Protein AF-R0K8J3-F1 (afdb_monomer)

Foldseek 3Di:
DCLPDAPPPWDDDPSDTHDDDPDDDPPVVVQVVQVVVVHGDDDDPDPVSD

Solvent-accessible surface area (backbone atoms only — not comparable to full-atom values): 3520 Å² total; per-residue (Å²): 141,78,77,84,77,51,60,92,93,40,47,75,54,100,93,44,68,46,76,82,76,91,70,91,64,57,73,68,64,43,35,54,56,23,47,77,70,78,45,66,58,91,75,78,86,51,84,91,71,111

Secondary structure (DSSP, 8-state):
-----PPTTPEEETTEEE---SS---HHHHHHHHHHTT--S----SGGG-

Sequence (50 aa):
DSYPHCPEQWIAYRGSCYSFSKEKKDWHSSQESCWAQGAHLLVISDTSEM

pLDDT: mean 89.95, std 10.93, range [42.19, 98.06]

Organism: Anas platyrhynchos (NCBI:txid8839)

InterPro domains:
  IPR016186 C-type lectin-like/link domain superfamily [G3DSA:3.10.100.10] (4-50)
  IPR016187 C-type lectin fold [SSF56436] (3-50)
  IPR050828 C-type lectin and matrix domain-containing protein [PTHR45710] (4-50)

Radius of gyration: 11.96 Å; Cα contacts (8 Å, |Δi|>4): 27; chains: 1; bounding box: 38×16×25 Å

Nearest PDB structures (foldseek):
  6e7d-assembly1_Q  TM=9.592E-01  e=4.504E-02  Mus musculus
  6e7d-assembly1_U  TM=9.610E-01  e=5.187E-02  Mus musculus
  6e7d-assembly1_X  TM=9.577E-01  e=5.566E-02  Mus musculus
  6e7d-assembly2_T  TM=9.612E-01  e=6.878E-02  Mus musculus

Mean predicted aligned error: 4.49 Å

Structure (mmCIF, N/CA/C/O backbone):
data_AF-R0K8J3-F1
#
_entry.id   AF-R0K8J3-F1
#
loop_
_atom_site.group_PDB
_atom_site.id
_atom_site.type_symbol
_atom_site.label_atom_id
_atom_site.label_alt_id
_atom_site.label_comp_id
_atom_site.label_asym_id
_atom_site.label_entity_id
_atom_site.label_seq_id
_atom_site.pdbx_PDB_ins_code
_atom_site.Cartn_x
_atom_site.Cartn_y
_atom_site.Cartn_z
_atom_site.occupancy
_atom_site.B_iso_or_equiv
_atom_site.auth_seq_id
_atom_site.auth_comp_id
_atom_site.auth_asym_id
_atom_site.auth_atom_id
_atom_site.pdbx_PDB_model_num
ATOM 1 N N . ASP A 1 1 ? -26.606 -7.047 -3.949 1.00 42.19 1 ASP A N 1
ATOM 2 C CA . ASP A 1 1 ? -25.574 -6.016 -3.737 1.00 42.19 1 ASP A CA 1
ATOM 3 C C . ASP A 1 1 ? -24.552 -6.459 -2.715 1.00 42.19 1 ASP A C 1
ATOM 5 O O . ASP A 1 1 ? -24.862 -6.526 -1.535 1.00 42.19 1 ASP A O 1
ATOM 9 N N . SER A 1 2 ? -23.340 -6.778 -3.149 1.00 60.50 2 SER A N 1
ATOM 10 C CA . SER A 1 2 ? -22.208 -6.942 -2.236 1.00 60.50 2 SER A CA 1
ATOM 11 C C . SER A 1 2 ? -20.964 -6.417 -2.935 1.00 60.50 2 SER A C 1
ATOM 13 O O . SER A 1 2 ? -20.130 -7.186 -3.409 1.00 60.50 2 SER A O 1
ATOM 15 N N . TYR A 1 3 ? -20.865 -5.091 -3.052 1.00 59.94 3 TYR A N 1
ATOM 16 C CA . TYR A 1 3 ? -19.555 -4.480 -3.252 1.00 59.94 3 TYR A CA 1
ATOM 17 C C . TYR A 1 3 ? -18.672 -4.975 -2.102 1.00 59.94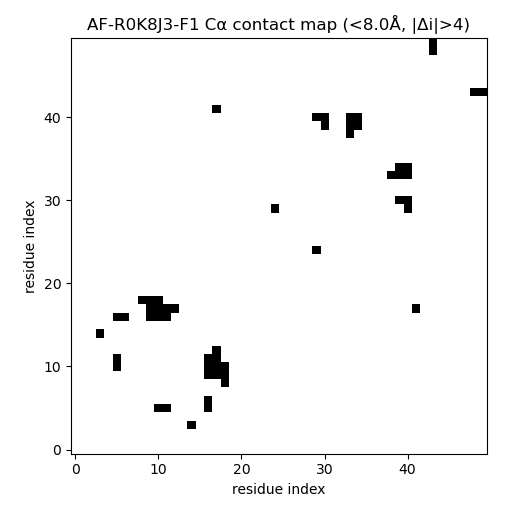 3 TYR A C 1
ATOM 19 O O . TYR A 1 3 ? -19.120 -4.882 -0.952 1.00 59.94 3 TYR A O 1
ATOM 27 N N . PRO A 1 4 ? -17.490 -5.556 -2.361 1.00 62.38 4 PRO A N 1
ATOM 28 C CA . PRO A 1 4 ? -16.590 -5.938 -1.286 1.00 62.38 4 PRO A CA 1
ATOM 29 C C . PRO A 1 4 ? -16.310 -4.681 -0.461 1.00 62.38 4 PRO A C 1
ATOM 31 O O . PRO A 1 4 ? -15.728 -3.715 -0.951 1.00 62.38 4 PRO A O 1
ATOM 34 N N . HIS A 1 5 ? -16.831 -4.656 0.764 1.00 81.38 5 HIS A N 1
ATOM 35 C CA . HIS A 1 5 ? -16.556 -3.572 1.689 1.00 81.38 5 HIS A CA 1
ATOM 36 C C . HIS A 1 5 ? -15.127 -3.789 2.162 1.00 81.38 5 HIS A C 1
A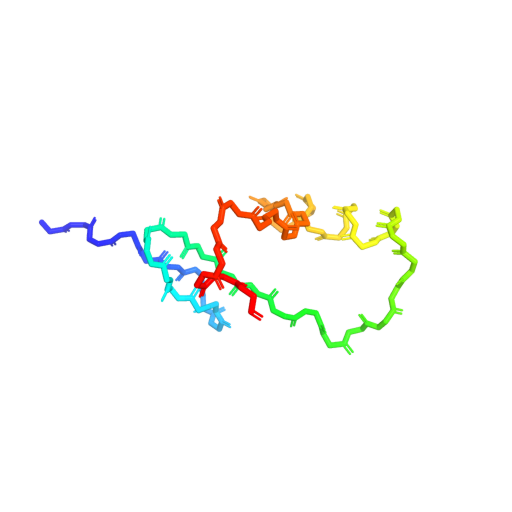TOM 38 O O . HIS A 1 5 ? -14.839 -4.778 2.837 1.00 81.38 5 HIS A O 1
ATOM 44 N N . CYS A 1 6 ? -14.223 -2.899 1.759 1.00 91.31 6 CYS A N 1
ATOM 45 C CA . CYS A 1 6 ? -12.903 -2.879 2.360 1.00 91.31 6 CYS A CA 1
ATOM 46 C C . CYS A 1 6 ? -13.035 -2.595 3.863 1.00 91.31 6 CYS A C 1
ATOM 48 O O . CYS A 1 6 ? -13.982 -1.910 4.269 1.00 91.31 6 CYS A O 1
ATOM 50 N N . PRO A 1 7 ? -12.111 -3.109 4.693 1.00 90.81 7 PRO A N 1
ATOM 51 C CA . PRO A 1 7 ? -12.093 -2.778 6.108 1.00 90.81 7 PRO A CA 1
ATOM 52 C C . PRO A 1 7 ? -12.058 -1.261 6.322 1.00 90.81 7 PRO A C 1
ATOM 54 O O . PRO A 1 7 ? -11.615 -0.498 5.459 1.00 90.81 7 PRO A O 1
ATOM 57 N N . GLU A 1 8 ? -12.528 -0.811 7.482 1.00 86.69 8 GLU A N 1
ATOM 58 C CA . GLU A 1 8 ? -12.5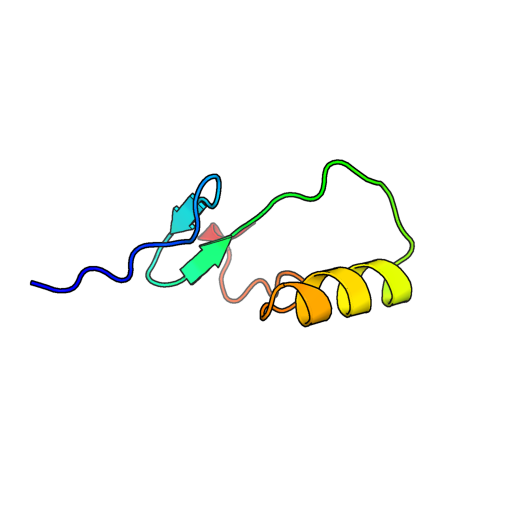39 0.612 7.809 1.00 86.69 8 GLU A CA 1
ATOM 59 C C . GLU A 1 8 ? -11.132 1.213 7.659 1.00 86.69 8 GLU A C 1
ATOM 61 O O . GLU A 1 8 ? -10.147 0.626 8.102 1.00 86.69 8 GLU A O 1
ATOM 66 N N . GLN A 1 9 ? -11.043 2.392 7.036 1.00 88.69 9 GLN A N 1
ATOM 67 C CA . GLN A 1 9 ? -9.791 3.108 6.734 1.00 88.69 9 GLN A CA 1
ATOM 68 C C . GLN A 1 9 ? -8.915 2.507 5.618 1.00 88.69 9 GLN A C 1
ATOM 70 O O . GLN A 1 9 ? -7.816 3.011 5.382 1.00 88.69 9 GLN A O 1
ATOM 75 N N . TRP A 1 10 ? -9.389 1.486 4.900 1.00 93.75 10 TRP A N 1
ATOM 76 C CA . TRP A 1 10 ? -8.714 0.954 3.714 1.00 93.75 10 TRP A CA 1
ATOM 77 C C . TRP A 1 10 ? -9.260 1.601 2.442 1.00 93.75 10 TRP A C 1
ATOM 79 O O . TRP A 1 10 ? -10.431 1.973 2.352 1.00 93.75 10 TRP A O 1
ATOM 89 N N . ILE A 1 11 ? -8.403 1.717 1.435 1.00 92.69 11 ILE A N 1
ATOM 90 C CA . ILE A 1 11 ? -8.741 2.293 0.136 1.00 92.69 11 ILE A CA 1
ATOM 91 C C . ILE A 1 11 ? -9.163 1.165 -0.802 1.00 92.69 11 ILE A C 1
ATOM 93 O O . ILE A 1 11 ? -8.410 0.215 -1.000 1.00 92.69 11 ILE A O 1
ATOM 97 N N . ALA A 1 12 ? -10.351 1.275 -1.393 1.00 92.38 12 ALA A N 1
ATOM 98 C CA . ALA A 1 12 ? -10.800 0.372 -2.446 1.00 92.38 12 ALA A CA 1
ATOM 99 C C . ALA A 1 12 ? -10.291 0.861 -3.808 1.00 92.38 12 ALA A C 1
ATOM 101 O O . ALA A 1 12 ? -10.573 1.992 -4.207 1.00 92.38 12 ALA A O 1
ATOM 102 N N . TYR A 1 13 ? -9.588 0.007 -4.547 1.00 90.50 13 TYR A N 1
ATOM 103 C CA . TYR A 1 13 ? -9.168 0.296 -5.917 1.00 90.50 13 TYR A CA 1
ATOM 104 C C . TYR A 1 13 ? -9.189 -0.985 -6.753 1.00 90.50 13 TYR A C 1
ATOM 106 O O . TYR A 1 13 ? -8.656 -2.010 -6.349 1.00 90.50 13 TYR A O 1
ATOM 114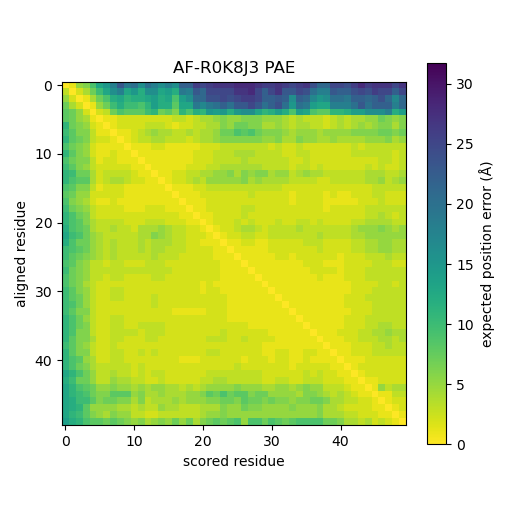 N N . ARG A 1 14 ? -9.869 -0.947 -7.907 1.00 89.44 14 ARG A N 1
ATOM 115 C CA . ARG A 1 14 ? -9.939 -2.054 -8.887 1.00 89.44 14 ARG A CA 1
ATOM 116 C C . ARG A 1 14 ? -10.245 -3.452 -8.312 1.00 89.44 14 ARG A C 1
ATOM 118 O O . ARG A 1 14 ? -9.780 -4.457 -8.833 1.00 89.44 14 ARG A O 1
ATOM 125 N N . GLY A 1 15 ? -11.081 -3.527 -7.277 1.00 87.94 15 GLY A N 1
ATOM 126 C CA . GLY A 1 15 ? -11.477 -4.799 -6.655 1.00 87.94 15 GLY A CA 1
ATOM 127 C C . GLY A 1 15 ? -10.531 -5.302 -5.559 1.00 87.94 15 GLY A C 1
ATOM 128 O O . GLY A 1 15 ? -10.801 -6.347 -4.975 1.00 87.94 15 GLY A O 1
ATOM 129 N N . SER A 1 16 ? -9.490 -4.536 -5.239 1.00 90.88 16 SER A N 1
ATOM 130 C CA . SER A 1 16 ? -8.551 -4.779 -4.144 1.00 90.88 16 SER A CA 1
ATOM 131 C C . SER A 1 16 ? -8.697 -3.723 -3.044 1.00 90.88 16 SER A C 1
ATOM 133 O O . SER A 1 16 ? -9.188 -2.613 -3.279 1.00 90.88 16 SER A O 1
ATOM 135 N N . CYS A 1 17 ? -8.256 -4.071 -1.834 1.00 93.81 17 CYS A N 1
ATOM 136 C CA . CYS A 1 17 ? -8.234 -3.183 -0.673 1.00 93.81 17 CYS A CA 1
ATOM 137 C C . CYS A 1 17 ? -6.789 -2.902 -0.261 1.00 93.81 17 CYS A C 1
ATOM 139 O O . CYS A 1 17 ? -6.008 -3.831 -0.061 1.00 93.81 17 CYS A O 1
ATOM 141 N N . TYR A 1 18 ? -6.456 -1.627 -0.082 1.00 94.31 18 TYR A N 1
ATOM 142 C CA . TYR A 1 18 ? -5.100 -1.167 0.201 1.00 94.31 18 TYR A CA 1
ATOM 143 C C . TYR A 1 18 ? -5.059 -0.417 1.529 1.00 94.31 18 TYR A C 1
ATOM 145 O O . TYR A 1 18 ? -5.945 0.381 1.837 1.00 94.31 18 TYR A O 1
ATOM 153 N N . SER A 1 19 ? -4.002 -0.648 2.300 1.00 94.75 19 SER A N 1
ATOM 154 C CA . SER A 1 19 ? -3.730 0.056 3.549 1.00 94.75 19 SER A CA 1
ATOM 155 C C . SER A 1 19 ? -2.295 0.552 3.560 1.00 94.75 19 SER A C 1
ATOM 157 O O . SER A 1 19 ? -1.379 -0.131 3.098 1.00 94.75 19 SER A O 1
ATOM 159 N N . PHE A 1 20 ? -2.105 1.748 4.106 1.00 93.31 20 PHE A N 1
ATOM 160 C CA . PHE A 1 20 ? -0.800 2.369 4.254 1.00 93.31 20 PHE A CA 1
ATOM 161 C C . PHE A 1 20 ? -0.384 2.307 5.721 1.00 93.31 20 PHE A C 1
ATOM 163 O O . PHE A 1 20 ? -0.990 2.948 6.583 1.00 93.31 20 PHE A O 1
ATOM 170 N N . SER A 1 21 ? 0.672 1.542 6.005 1.00 92.75 21 SER A N 1
ATOM 171 C CA . SER A 1 21 ? 1.273 1.513 7.338 1.00 92.75 21 SER A CA 1
ATOM 172 C C . SER A 1 21 ? 1.829 2.892 7.691 1.00 92.75 21 SER A C 1
ATOM 174 O O . SER A 1 21 ? 2.590 3.481 6.925 1.00 92.75 21 SER A O 1
ATOM 176 N N . LYS A 1 22 ? 1.491 3.387 8.885 1.00 92.62 22 LYS A N 1
ATOM 177 C CA . LYS A 1 22 ? 2.088 4.608 9.451 1.00 92.62 22 LYS A CA 1
ATOM 178 C C . LYS A 1 22 ? 3.470 4.351 10.059 1.00 92.62 22 LYS A C 1
ATOM 180 O O . LYS A 1 22 ? 4.219 5.291 10.308 1.00 92.62 22 LYS A O 1
ATOM 185 N N . GLU A 1 23 ? 3.802 3.088 10.311 1.00 94.81 23 GLU A N 1
ATOM 186 C CA . GLU A 1 23 ? 5.073 2.668 10.889 1.00 94.81 23 GLU A CA 1
ATOM 187 C C . GLU A 1 23 ? 6.062 2.274 9.792 1.00 94.81 23 GLU A C 1
ATOM 189 O O . GLU A 1 23 ? 5.708 1.550 8.855 1.00 94.81 23 GLU A O 1
ATOM 194 N N . LYS A 1 24 ? 7.321 2.693 9.951 1.00 96.19 24 LYS A N 1
ATOM 195 C CA . LYS A 1 24 ? 8.428 2.242 9.108 1.00 96.19 24 LYS A CA 1
ATOM 196 C C . LYS A 1 24 ? 9.018 0.960 9.689 1.00 96.19 24 LYS A C 1
ATOM 198 O O . LYS A 1 24 ? 9.473 0.952 10.829 1.00 96.19 24 LYS A O 1
ATOM 203 N N . LYS A 1 25 ? 9.041 -0.097 8.885 1.00 96.25 25 LYS A N 1
ATOM 204 C CA . LYS A 1 25 ? 9.590 -1.415 9.220 1.00 96.25 25 LYS A CA 1
ATOM 205 C C . LYS A 1 25 ? 10.521 -1.872 8.096 1.00 96.25 25 LYS A C 1
ATOM 207 O O . LYS A 1 25 ? 10.476 -1.324 6.993 1.00 96.25 25 LYS A O 1
ATOM 212 N N . ASP A 1 26 ? 11.385 -2.844 8.371 1.00 98.06 26 ASP A N 1
ATOM 213 C CA . ASP A 1 26 ? 12.090 -3.556 7.305 1.00 98.06 26 ASP A CA 1
ATOM 214 C C . ASP A 1 26 ? 11.102 -4.399 6.481 1.00 98.06 26 ASP A C 1
ATOM 216 O O . ASP A 1 26 ? 9.927 -4.546 6.832 1.00 98.06 26 ASP A O 1
ATOM 220 N N . TRP A 1 27 ? 11.570 -4.930 5.355 1.00 96.56 27 TRP A N 1
ATOM 221 C CA . TRP A 1 27 ? 10.710 -5.626 4.403 1.00 96.56 27 TRP A CA 1
ATOM 222 C C . TRP A 1 27 ? 10.031 -6.864 5.009 1.00 96.56 27 TRP A C 1
ATOM 224 O O . TRP A 1 27 ? 8.826 -7.041 4.831 1.00 96.56 27 TRP A O 1
ATOM 234 N N . HIS A 1 28 ? 10.772 -7.671 5.776 1.00 97.62 28 HIS A N 1
ATOM 235 C CA . HIS A 1 28 ? 10.257 -8.902 6.375 1.00 97.62 28 HIS A CA 1
ATOM 236 C C . HIS A 1 28 ? 9.206 -8.587 7.442 1.00 97.62 28 HIS A C 1
ATOM 238 O O . HIS A 1 28 ? 8.073 -9.061 7.364 1.00 97.62 28 HIS A O 1
ATOM 244 N N . SER A 1 29 ? 9.531 -7.680 8.365 1.00 97.81 29 SER A N 1
ATOM 245 C CA . SER A 1 29 ? 8.601 -7.233 9.408 1.00 97.81 29 SER A CA 1
ATOM 246 C C . SER A 1 29 ? 7.345 -6.559 8.833 1.00 97.81 29 SER A C 1
ATOM 248 O O . SER A 1 29 ? 6.253 -6.648 9.404 1.00 97.81 29 SER A O 1
ATOM 250 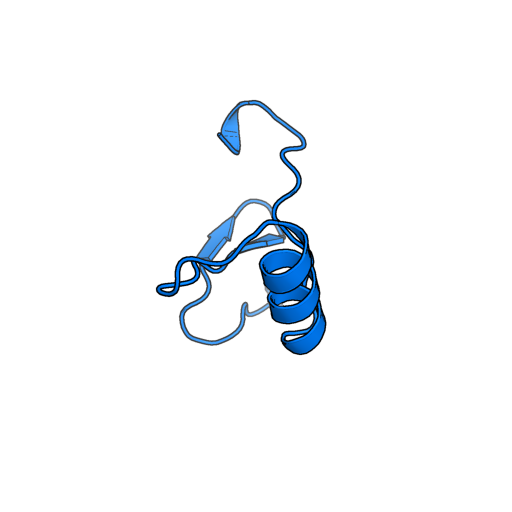N N . SER A 1 30 ? 7.474 -5.870 7.693 1.00 97.69 30 SER A N 1
ATOM 251 C CA . SER A 1 30 ? 6.332 -5.280 6.982 1.00 97.69 30 SER A CA 1
ATOM 252 C C . SER A 1 30 ? 5.422 -6.356 6.392 1.00 97.69 30 SER A C 1
ATOM 254 O O . SER A 1 30 ? 4.203 -6.257 6.522 1.00 97.69 30 SER A O 1
ATOM 256 N N . GLN A 1 31 ? 5.996 -7.405 5.796 1.00 97.19 31 GLN A N 1
ATOM 257 C CA . GLN A 1 31 ? 5.231 -8.517 5.236 1.00 97.19 31 GLN A CA 1
ATOM 258 C C . GLN A 1 31 ? 4.463 -9.275 6.326 1.00 97.19 31 GLN A C 1
ATOM 260 O O . GLN A 1 31 ? 3.264 -9.507 6.169 1.00 97.19 31 GLN A O 1
ATOM 265 N N . GLU A 1 32 ? 5.107 -9.575 7.455 1.00 97.69 32 GLU A N 1
ATOM 266 C CA . GLU A 1 32 ? 4.445 -10.192 8.611 1.00 97.69 32 GLU A CA 1
ATOM 267 C C . GLU A 1 32 ? 3.302 -9.318 9.150 1.00 97.69 32 GLU A C 1
ATOM 269 O O . GLU A 1 32 ? 2.223 -9.821 9.466 1.00 97.69 32 GLU A O 1
ATOM 274 N N . SER A 1 33 ? 3.494 -7.994 9.183 1.00 96.38 33 SER A N 1
ATOM 275 C CA . SER A 1 33 ? 2.450 -7.046 9.598 1.00 96.38 33 SER A CA 1
ATOM 276 C C . SER A 1 33 ? 1.245 -7.037 8.647 1.00 96.38 33 SER A C 1
ATOM 278 O O . SER A 1 33 ? 0.112 -6.868 9.104 1.00 96.38 33 SER A O 1
ATOM 280 N N . CYS A 1 34 ? 1.458 -7.209 7.338 1.00 95.94 34 CYS A N 1
ATOM 281 C CA . CYS A 1 34 ? 0.371 -7.351 6.367 1.00 95.94 34 CYS A CA 1
ATOM 282 C C . CYS A 1 34 ? -0.374 -8.679 6.553 1.00 95.94 34 CYS A C 1
ATOM 284 O O . CYS A 1 34 ? -1.605 -8.680 6.578 1.00 95.94 34 CYS A O 1
ATOM 286 N N . TRP A 1 35 ? 0.344 -9.786 6.767 1.00 96.94 35 TRP A N 1
ATOM 287 C CA . TRP A 1 35 ? -0.273 -11.092 7.023 1.00 96.94 35 TRP A CA 1
ATOM 288 C C . TRP A 1 35 ? -1.123 -11.104 8.290 1.00 96.94 35 TRP A C 1
ATOM 290 O O . TRP A 1 35 ? -2.225 -11.650 8.278 1.00 96.94 35 TRP A O 1
ATOM 300 N N . ALA A 1 36 ? -0.669 -10.443 9.358 1.00 95.88 36 ALA A N 1
ATOM 301 C CA . ALA A 1 36 ? -1.441 -10.292 10.591 1.00 95.88 36 ALA A CA 1
ATOM 302 C C . ALA A 1 36 ? -2.779 -9.552 10.384 1.00 95.88 36 ALA A C 1
ATOM 304 O O . ALA A 1 36 ? -3.707 -9.727 11.169 1.00 95.88 36 ALA A O 1
ATOM 305 N N . GLN A 1 37 ? -2.895 -8.753 9.318 1.00 93.50 37 GLN A N 1
ATOM 306 C CA . GLN A 1 37 ? -4.118 -8.050 8.913 1.00 93.50 37 GLN A CA 1
ATOM 307 C C . GLN A 1 37 ? -4.928 -8.811 7.847 1.00 93.50 37 GLN A C 1
ATOM 309 O O . GLN A 1 37 ? -5.889 -8.268 7.309 1.00 93.50 37 GLN A O 1
ATOM 314 N N . GLY A 1 38 ? -4.552 -10.052 7.514 1.00 94.19 38 GLY A N 1
ATOM 315 C CA . GLY A 1 38 ? -5.204 -10.839 6.462 1.00 94.19 38 GLY A CA 1
ATOM 316 C C . GLY A 1 38 ? -4.910 -10.341 5.042 1.00 94.19 38 GLY A C 1
ATOM 317 O O . GLY A 1 38 ? -5.684 -10.615 4.129 1.00 94.19 38 GLY A O 1
ATOM 318 N N . ALA A 1 39 ? -3.815 -9.602 4.854 1.00 95.00 39 ALA A N 1
ATOM 319 C CA . ALA A 1 39 ? -3.399 -9.031 3.579 1.00 95.00 39 ALA A CA 1
ATOM 320 C C . ALA A 1 39 ? -1.964 -9.440 3.216 1.00 95.00 39 ALA A C 1
ATOM 322 O O . ALA A 1 39 ? -1.290 -10.174 3.937 1.00 95.00 39 ALA A O 1
ATOM 323 N N . HIS A 1 40 ? -1.478 -8.936 2.086 1.00 96.06 40 HIS A N 1
ATOM 324 C CA . HIS A 1 40 ? -0.101 -9.106 1.635 1.00 96.06 40 HIS A CA 1
ATOM 325 C C . HIS A 1 40 ? 0.582 -7.7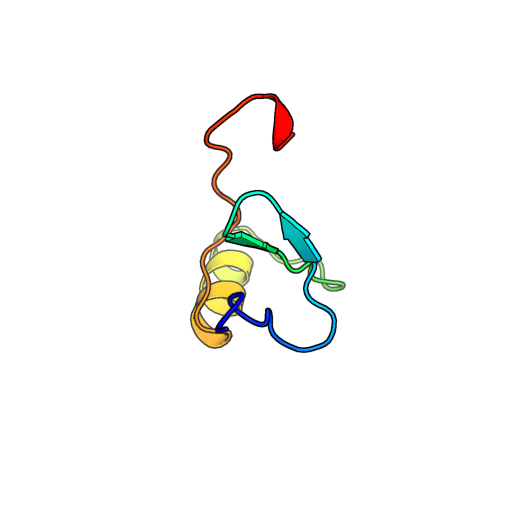46 1.511 1.00 96.06 40 HIS A C 1
ATOM 327 O O . HIS A 1 40 ? -0.085 -6.720 1.367 1.00 96.06 40 HIS A O 1
ATOM 333 N N . LEU A 1 41 ? 1.917 -7.744 1.558 1.00 96.38 41 LEU A N 1
ATOM 334 C CA . LEU A 1 41 ? 2.682 -6.576 1.129 1.00 96.38 41 LEU A CA 1
ATOM 335 C C . LEU A 1 41 ? 2.276 -6.231 -0.316 1.00 96.38 41 LEU A C 1
ATOM 337 O O . LEU A 1 41 ? 2.067 -7.151 -1.109 1.00 96.38 41 LEU A O 1
ATOM 341 N N . LEU A 1 42 ? 2.153 -4.939 -0.641 1.00 94.81 42 LEU A N 1
ATOM 342 C CA . LEU A 1 42 ? 1.685 -4.482 -1.954 1.00 94.81 42 LEU A CA 1
ATOM 343 C C . LEU A 1 42 ? 2.461 -5.166 -3.088 1.00 94.81 42 LEU A C 1
ATOM 345 O O . LEU A 1 42 ? 3.688 -5.073 -3.159 1.00 94.81 42 LEU A O 1
ATOM 349 N N . VAL A 1 43 ? 1.723 -5.809 -3.990 1.00 92.75 43 VAL A N 1
ATOM 350 C CA . VAL A 1 43 ? 2.233 -6.322 -5.259 1.00 92.75 43 VAL A CA 1
ATOM 351 C C . VAL A 1 43 ? 1.661 -5.444 -6.358 1.00 92.75 43 VAL A C 1
ATOM 353 O O . VAL A 1 43 ? 0.447 -5.355 -6.498 1.00 92.75 43 VAL A O 1
ATOM 356 N N . ILE A 1 44 ? 2.542 -4.798 -7.116 1.00 92.00 44 ILE A N 1
ATOM 357 C CA . ILE A 1 44 ? 2.162 -3.939 -8.237 1.00 92.00 44 ILE A CA 1
ATOM 358 C C . ILE A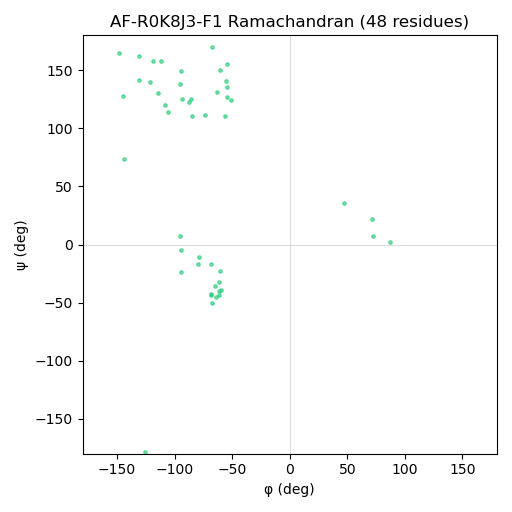 1 44 ? 1.978 -4.840 -9.455 1.00 92.00 44 ILE A C 1
ATOM 360 O O . ILE A 1 44 ? 2.940 -5.424 -9.960 1.00 92.00 44 ILE A O 1
ATOM 364 N N . SER A 1 45 ? 0.734 -4.987 -9.885 1.00 89.62 45 SER A N 1
ATOM 365 C CA . SER A 1 45 ? 0.333 -5.813 -11.021 1.00 89.62 45 SER A CA 1
ATOM 366 C C . SER A 1 45 ? 0.241 -5.022 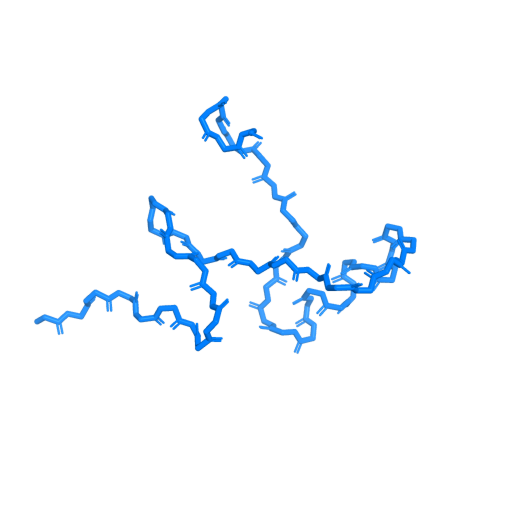-12.327 1.00 89.62 45 SER A C 1
ATOM 368 O O . SER A 1 45 ? 0.404 -5.601 -13.402 1.00 89.62 45 SER A O 1
ATOM 370 N N . ASP A 1 46 ? 0.049 -3.701 -12.250 1.00 90.12 46 AS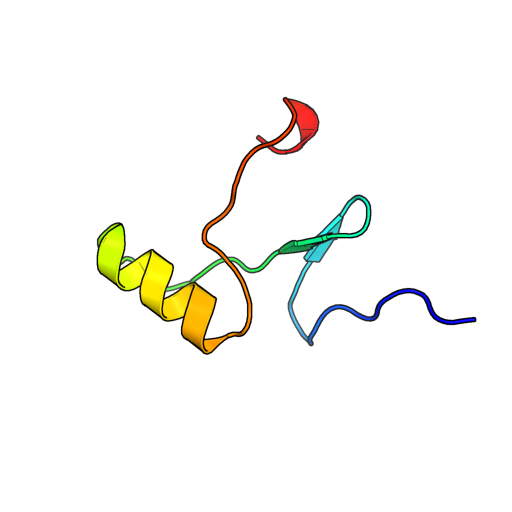P A N 1
ATOM 371 C CA . ASP A 1 46 ? 0.038 -2.806 -13.406 1.00 90.12 46 ASP A CA 1
ATOM 372 C C . ASP A 1 46 ? 0.559 -1.393 -13.079 1.00 90.12 46 ASP A C 1
ATOM 374 O O . ASP A 1 46 ? 0.694 -1.006 -11.920 1.00 90.12 46 ASP A O 1
ATOM 378 N N . THR A 1 47 ? 0.882 -0.600 -14.105 1.00 90.75 47 THR A N 1
ATOM 379 C CA . THR A 1 47 ? 1.486 0.738 -13.935 1.00 90.75 47 THR A CA 1
ATOM 380 C C . THR A 1 47 ? 0.551 1.775 -13.313 1.00 90.75 47 THR A C 1
ATOM 382 O O . THR A 1 47 ? 1.018 2.821 -12.883 1.00 90.75 47 THR A O 1
ATOM 385 N N . SER A 1 48 ? -0.757 1.526 -13.289 1.00 88.94 48 SER A N 1
ATOM 386 C CA . SER A 1 48 ? -1.755 2.391 -12.645 1.00 88.94 48 SER A CA 1
ATOM 387 C C . SER A 1 48 ? -1.803 2.203 -11.125 1.00 88.94 48 SER A C 1
ATOM 389 O O . SER A 1 48 ? -2.485 2.976 -10.457 1.00 88.94 48 SER A O 1
ATOM 391 N N . GLU A 1 49 ? -1.137 1.170 -10.594 1.00 85.50 49 GLU A N 1
ATOM 392 C CA . GLU A 1 49 ? -1.008 0.896 -9.155 1.00 85.50 49 GLU A CA 1
ATOM 393 C C . GLU A 1 49 ? 0.276 1.481 -8.535 1.00 85.50 49 GLU A C 1
ATOM 395 O O . GLU A 1 49 ? 0.465 1.367 -7.323 1.00 85.50 49 GLU A O 1
ATOM 400 N N . MET A 1 50 ? 1.158 2.078 -9.351 1.00 79.62 50 MET A N 1
ATOM 401 C CA . MET A 1 50 ? 2.322 2.854 -8.892 1.00 79.62 50 MET A CA 1
ATOM 402 C C . MET A 1 50 ? 1.905 4.244 -8.412 1.00 79.62 50 MET A C 1
ATOM 404 O O . MET A 1 50 ? 2.457 4.678 -7.376 1.00 79.62 50 MET A O 1
#